Protein AF-A0AAP8N0D7-F1 (afdb_monomer_lite)

Structure (mmCIF, N/CA/C/O backbone):
data_AF-A0AAP8N0D7-F1
#
_entry.id   AF-A0AAP8N0D7-F1
#
loop_
_atom_site.group_PDB
_atom_site.id
_atom_site.type_symbol
_atom_site.label_atom_id
_atom_site.label_alt_id
_atom_site.label_comp_id
_atom_site.label_asym_id
_atom_site.label_entity_id
_atom_site.label_seq_id
_atom_site.pdbx_PDB_ins_code
_atom_site.Cartn_x
_atom_site.Cartn_y
_atom_site.Cartn_z
_atom_site.occupancy
_atom_site.B_iso_o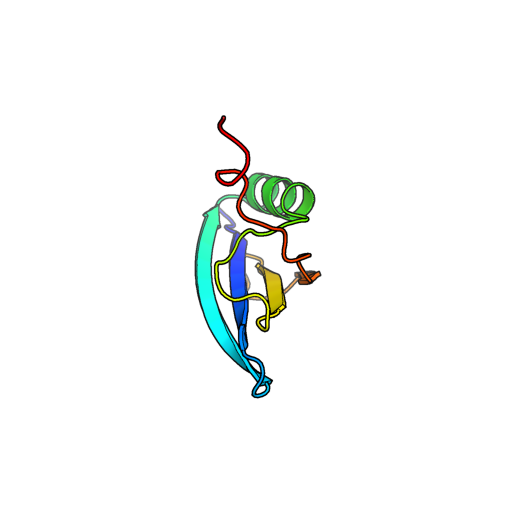r_equiv
_atom_site.auth_seq_id
_atom_site.auth_comp_id
_atom_site.auth_asym_id
_atom_site.auth_atom_id
_atom_site.pdbx_PDB_model_num
ATOM 1 N N . MET A 1 1 ? -12.155 -0.168 19.865 1.00 62.62 1 MET A N 1
ATOM 2 C CA . MET A 1 1 ? -11.177 0.665 19.140 1.00 62.62 1 MET A CA 1
ATOM 3 C C . MET A 1 1 ? -11.414 0.424 17.664 1.00 62.62 1 MET A C 1
ATOM 5 O O . MET A 1 1 ? -11.692 -0.712 17.308 1.00 62.62 1 MET A O 1
ATOM 9 N N . SER A 1 2 ? -11.426 1.473 16.847 1.00 79.06 2 SER A N 1
ATOM 10 C CA . SER A 1 2 ? -11.588 1.332 15.399 1.00 79.06 2 SER A CA 1
ATOM 11 C C . SER A 1 2 ? -10.207 1.178 14.784 1.00 79.06 2 SER A C 1
ATOM 13 O O . SER A 1 2 ? -9.383 2.080 14.907 1.00 79.06 2 SER A O 1
ATOM 15 N N . TYR A 1 3 ? -9.960 0.032 14.167 1.00 87.44 3 TYR A N 1
ATOM 16 C CA . TYR A 1 3 ? -8.706 -0.261 13.481 1.00 87.44 3 TYR A CA 1
ATOM 17 C C . TYR A 1 3 ? -8.828 0.118 12.004 1.00 87.44 3 TYR A C 1
ATOM 19 O O . TYR A 1 3 ? -9.929 0.310 11.486 1.00 87.44 3 TYR A O 1
ATOM 27 N N . SER A 1 4 ? -7.709 0.281 11.329 1.00 93.00 4 SER A N 1
ATOM 28 C CA . SER A 1 4 ? -7.619 0.406 9.883 1.00 93.00 4 SER A CA 1
ATOM 29 C C . SER A 1 4 ? -6.547 -0.551 9.397 1.00 93.00 4 SER A C 1
ATOM 31 O O . SER A 1 4 ? -5.657 -0.941 10.148 1.00 93.00 4 SER A O 1
ATOM 33 N N . THR A 1 5 ? -6.656 -0.945 8.140 1.00 93.88 5 THR A N 1
ATOM 34 C CA . THR A 1 5 ? -5.749 -1.892 7.518 1.00 93.88 5 THR A CA 1
ATOM 35 C C . THR A 1 5 ? -5.134 -1.247 6.291 1.00 93.88 5 THR A C 1
ATOM 37 O O . THR A 1 5 ? -5.834 -0.782 5.392 1.00 93.88 5 THR A O 1
ATOM 40 N N . LEU A 1 6 ? -3.813 -1.230 6.243 1.00 92.38 6 LEU A N 1
ATOM 41 C CA . LEU A 1 6 ? -3.052 -0.983 5.033 1.00 92.38 6 LEU A CA 1
ATOM 42 C C . LEU A 1 6 ? -2.832 -2.309 4.327 1.00 92.38 6 LEU A C 1
ATOM 44 O O . LEU A 1 6 ? -2.340 -3.243 4.947 1.00 92.38 6 LEU A O 1
ATOM 48 N N . VAL A 1 7 ? -3.171 -2.397 3.045 1.00 93.06 7 VAL A N 1
ATOM 49 C CA . VAL A 1 7 ? -2.966 -3.614 2.252 1.00 93.06 7 VAL A CA 1
ATOM 50 C C . VAL A 1 7 ? -2.185 -3.280 0.995 1.00 93.06 7 VAL A C 1
ATOM 52 O O . VAL A 1 7 ? -2.594 -2.426 0.205 1.00 93.06 7 VAL A O 1
ATOM 55 N N . LEU A 1 8 ? -1.073 -3.979 0.797 1.00 91.12 8 LEU A N 1
ATOM 56 C CA . LEU A 1 8 ? -0.244 -3.880 -0.392 1.00 91.12 8 LEU A CA 1
ATOM 57 C C . LEU A 1 8 ? -0.630 -4.980 -1.378 1.00 91.12 8 LEU A C 1
ATOM 59 O O . LEU A 1 8 ? -0.544 -6.169 -1.072 1.00 91.12 8 LEU A O 1
ATOM 63 N N . TYR A 1 9 ? -1.003 -4.584 -2.589 1.00 90.50 9 TYR A N 1
ATOM 64 C CA . TYR A 1 9 ? -1.231 -5.499 -3.699 1.00 90.50 9 TYR A CA 1
ATOM 65 C C . TYR A 1 9 ? -0.131 -5.356 -4.738 1.00 90.50 9 TYR A C 1
ATOM 67 O O . TYR A 1 9 ? 0.224 -4.248 -5.142 1.00 90.50 9 TYR A O 1
ATOM 75 N N . LYS A 1 10 ? 0.339 -6.497 -5.231 1.00 89.25 10 LYS A N 1
ATOM 76 C CA . LYS A 1 10 ? 1.137 -6.613 -6.446 1.00 89.25 10 LYS A CA 1
ATOM 77 C C . LYS A 1 10 ? 0.204 -6.890 -7.610 1.00 89.25 10 LYS A C 1
ATOM 79 O O . LYS A 1 10 ? -0.617 -7.798 -7.544 1.00 89.25 10 LYS A O 1
ATOM 84 N N . LYS A 1 11 ? 0.345 -6.118 -8.673 1.00 86.62 11 LYS A N 1
ATOM 85 C CA . LYS A 1 11 ? -0.240 -6.372 -9.979 1.00 86.62 11 LYS A CA 1
ATOM 86 C C . LYS A 1 11 ? 0.865 -6.885 -10.890 1.00 86.62 11 LYS A C 1
ATOM 88 O O . LYS A 1 11 ? 1.732 -6.113 -11.300 1.00 86.62 11 LYS A O 1
ATOM 93 N N . ASP A 1 12 ? 0.821 -8.171 -11.201 1.00 80.69 12 ASP A N 1
ATOM 94 C CA . ASP A 1 12 ? 1.757 -8.773 -12.148 1.00 80.69 12 ASP A CA 1
ATOM 95 C C . ASP A 1 12 ? 1.475 -8.278 -13.580 1.00 80.69 12 ASP A C 1
ATOM 97 O O . ASP A 1 12 ? 0.375 -7.800 -13.889 1.00 80.69 12 ASP A O 1
ATOM 101 N N . GLY A 1 13 ? 2.437 -8.447 -14.494 1.00 72.56 13 GLY A N 1
ATOM 102 C CA . GLY A 1 13 ? 2.324 -8.036 -15.906 1.00 72.56 13 GLY A CA 1
ATOM 103 C C . GLY A 1 13 ? 1.151 -8.660 -16.687 1.00 72.56 13 GLY A C 1
ATOM 104 O O . GLY A 1 13 ? 0.808 -8.189 -17.769 1.00 72.56 13 GLY A O 1
ATOM 105 N N . PHE A 1 14 ? 0.493 -9.679 -16.125 1.00 75.06 14 PHE A N 1
ATOM 106 C CA . PHE A 1 14 ? -0.705 -10.330 -16.674 1.00 75.06 14 PHE A CA 1
ATOM 107 C C . PHE A 1 14 ? -2.029 -9.728 -16.167 1.00 75.06 14 PHE A C 1
ATOM 109 O O . PHE A 1 14 ? -3.100 -10.165 -16.578 1.00 75.06 14 PHE A O 1
ATOM 116 N N . GLY A 1 15 ? -1.975 -8.728 -15.279 1.00 74.19 15 GLY A N 1
ATOM 117 C CA . GLY A 1 15 ? -3.152 -8.041 -14.737 1.00 74.19 15 GLY A CA 1
ATOM 118 C C . GLY A 1 15 ? -3.771 -8.679 -13.489 1.00 74.19 15 GLY A C 1
ATOM 119 O O . GLY A 1 15 ? -4.772 -8.162 -12.994 1.00 74.19 15 GLY A O 1
ATOM 120 N N . THR A 1 16 ? -3.181 -9.753 -12.963 1.00 83.88 16 THR A N 1
ATOM 121 C CA . THR A 1 16 ? -3.592 -10.396 -11.705 1.00 83.88 16 THR A CA 1
ATOM 122 C C . THR A 1 16 ? -3.140 -9.569 -10.506 1.00 83.88 16 THR A C 1
ATOM 124 O O . THR A 1 16 ? -1.992 -9.134 -10.468 1.00 83.88 16 THR A O 1
ATOM 127 N N . PHE A 1 17 ? -4.028 -9.378 -9.526 1.00 85.00 17 PHE A N 1
ATOM 128 C CA . PHE A 1 17 ? -3.708 -8.729 -8.255 1.00 85.00 17 PHE A CA 1
ATOM 129 C C . PHE A 1 17 ? -3.514 -9.773 -7.155 1.00 85.00 17 PHE A C 1
ATOM 131 O O . PHE A 1 17 ? -4.413 -10.570 -6.892 1.00 85.00 17 PHE A O 1
ATOM 138 N N . THR A 1 18 ? -2.371 -9.719 -6.481 1.00 89.06 18 THR A N 1
ATOM 139 C CA . THR A 1 18 ? -2.001 -10.625 -5.391 1.00 89.06 18 THR A CA 1
ATOM 140 C C . THR A 1 18 ? -1.651 -9.809 -4.153 1.00 89.06 18 THR A C 1
ATOM 142 O O . THR A 1 18 ? -0.885 -8.849 -4.246 1.00 89.06 18 THR A O 1
ATOM 145 N N . ILE A 1 19 ? -2.191 -10.181 -2.992 1.00 90.19 19 ILE A N 1
ATOM 146 C CA . ILE A 1 19 ? -1.834 -9.550 -1.712 1.00 90.19 19 ILE A CA 1
ATOM 147 C C . ILE A 1 19 ? -0.368 -9.867 -1.412 1.00 90.19 19 ILE A C 1
ATOM 149 O O . ILE A 1 19 ? 0.035 -11.027 -1.479 1.00 90.19 19 ILE A O 1
ATOM 153 N N . GLN A 1 20 ? 0.419 -8.837 -1.119 1.00 89.19 20 GLN A N 1
ATOM 154 C CA . GLN A 1 20 ? 1.816 -8.972 -0.704 1.00 89.19 20 GLN A CA 1
ATOM 155 C C . GLN A 1 20 ? 1.948 -8.886 0.806 1.00 89.19 20 GLN A C 1
ATOM 157 O O . GLN A 1 20 ? 2.604 -9.726 1.411 1.00 89.19 20 GLN A O 1
ATOM 162 N N . ASP A 1 21 ? 1.320 -7.872 1.396 1.00 88.81 21 ASP A N 1
ATOM 163 C CA . ASP A 1 21 ? 1.443 -7.593 2.818 1.00 88.81 21 ASP A CA 1
ATOM 164 C C . ASP A 1 21 ? 0.231 -6.811 3.330 1.00 88.81 21 ASP A C 1
ATOM 166 O O . ASP A 1 21 ? -0.505 -6.186 2.551 1.00 88.81 21 ASP A O 1
ATOM 170 N N . SER A 1 22 ? 0.029 -6.840 4.643 1.00 92.06 22 SER A N 1
ATOM 171 C CA . SER A 1 22 ? -0.989 -6.047 5.314 1.00 92.06 22 SER A CA 1
ATOM 172 C C . SER A 1 22 ? -0.585 -5.672 6.733 1.00 92.06 22 SER A C 1
ATOM 174 O O . SER A 1 22 ? -0.148 -6.525 7.502 1.00 92.06 22 SER A O 1
ATOM 176 N N . VAL A 1 23 ? -0.837 -4.421 7.106 1.00 91.81 23 VAL A N 1
ATOM 177 C CA . VAL A 1 23 ? -0.660 -3.904 8.466 1.00 91.81 23 VAL A CA 1
ATOM 178 C C . VAL A 1 23 ? -2.013 -3.482 9.014 1.00 91.81 23 VAL A C 1
ATOM 180 O O . VAL A 1 23 ? -2.759 -2.792 8.326 1.00 91.81 23 VAL A O 1
ATOM 183 N N . GLU A 1 24 ? -2.323 -3.875 10.246 1.00 93.62 24 GLU A N 1
ATOM 184 C CA . GLU A 1 24 ? -3.504 -3.412 10.975 1.00 93.62 24 GLU A CA 1
ATOM 185 C C . GLU A 1 24 ? -3.063 -2.555 12.162 1.00 93.62 24 GLU A C 1
ATOM 187 O O . GLU A 1 24 ? -2.301 -3.016 13.009 1.00 93.62 24 GLU A O 1
ATOM 192 N N . ASP A 1 25 ? -3.533 -1.310 12.214 1.00 92.69 25 ASP A N 1
ATOM 193 C CA . ASP A 1 25 ? -3.231 -0.375 13.301 1.00 92.69 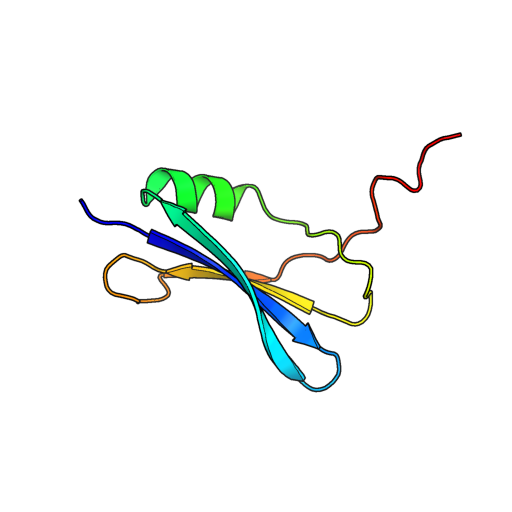25 ASP A CA 1
ATOM 194 C C . ASP A 1 25 ? -4.387 0.630 13.482 1.00 92.69 25 ASP A C 1
ATOM 196 O O . ASP A 1 25 ? -5.470 0.500 12.908 1.00 92.69 25 ASP A O 1
ATOM 200 N N . SER A 1 26 ? -4.196 1.647 14.314 1.00 92.75 26 SER A N 1
ATOM 201 C CA . SER A 1 26 ? -5.037 2.837 14.349 1.00 92.75 26 SER A CA 1
ATOM 202 C C . SER A 1 26 ? -5.059 3.562 12.996 1.00 92.75 26 SER A C 1
ATOM 204 O O . SER A 1 26 ? -4.118 3.494 12.204 1.00 92.75 26 SER A O 1
ATOM 206 N N . LEU A 1 27 ? -6.145 4.300 12.741 1.00 90.25 27 LEU A N 1
ATOM 207 C CA . LEU A 1 27 ? -6.293 5.083 11.511 1.00 90.25 27 LEU A CA 1
ATOM 208 C C . LEU A 1 27 ? -5.133 6.072 11.316 1.00 90.25 27 LEU A C 1
ATOM 210 O O . LEU A 1 27 ? -4.613 6.156 10.213 1.00 90.25 27 LEU A O 1
ATOM 214 N N . GLU A 1 28 ? -4.693 6.752 12.378 1.00 91.25 28 GLU A N 1
ATOM 215 C CA . GLU A 1 28 ? -3.605 7.739 12.316 1.00 91.25 28 GLU A CA 1
ATOM 216 C C . GLU A 1 28 ? -2.278 7.107 11.876 1.00 91.25 28 GLU A C 1
ATOM 218 O O . GLU A 1 28 ? -1.614 7.631 10.981 1.00 91.25 28 GLU A O 1
ATOM 223 N N . THR A 1 29 ? -1.909 5.951 12.443 1.00 91.19 29 THR A N 1
ATOM 224 C CA . THR A 1 29 ? -0.704 5.216 12.030 1.00 91.19 29 THR A CA 1
ATOM 225 C C . THR A 1 29 ? -0.807 4.772 10.573 1.00 91.19 29 THR A C 1
ATOM 227 O O . THR A 1 29 ? 0.140 4.941 9.803 1.00 91.19 29 THR A O 1
ATOM 230 N N . CYS A 1 30 ? -1.956 4.221 10.167 1.00 91.69 30 CYS A N 1
ATOM 231 C CA . CYS A 1 30 ? -2.145 3.777 8.792 1.00 91.69 30 CYS A CA 1
ATOM 232 C C . CYS A 1 30 ? -2.154 4.947 7.797 1.00 91.69 30 CYS A C 1
ATOM 234 O O . CYS A 1 30 ? -1.598 4.820 6.714 1.00 91.69 30 CYS A O 1
ATOM 236 N N . GLU A 1 31 ? -2.732 6.095 8.138 1.00 92.25 31 GLU A N 1
ATOM 237 C CA . GLU A 1 31 ? -2.676 7.298 7.302 1.00 92.25 31 GLU A CA 1
ATOM 238 C C . GLU A 1 31 ? -1.250 7.844 7.195 1.00 92.25 31 GLU A C 1
ATOM 240 O O . GLU A 1 31 ? -0.821 8.211 6.103 1.00 92.25 31 GLU A O 1
ATOM 245 N N . ALA A 1 32 ? -0.484 7.852 8.289 1.00 91.56 32 ALA A N 1
ATOM 246 C CA . ALA A 1 32 ? 0.915 8.273 8.274 1.00 91.56 32 ALA A CA 1
ATOM 247 C C . ALA A 1 32 ? 1.767 7.374 7.361 1.00 91.56 32 ALA A C 1
ATOM 249 O O . ALA A 1 32 ? 2.434 7.876 6.458 1.00 91.56 32 ALA A O 1
ATOM 250 N N . LEU A 1 33 ? 1.679 6.050 7.532 1.00 90.88 33 LEU A N 1
ATOM 251 C CA . LEU A 1 33 ? 2.372 5.075 6.681 1.00 90.88 33 LEU A CA 1
ATOM 252 C C . LEU A 1 33 ? 1.905 5.158 5.222 1.00 90.88 33 LEU A C 1
ATOM 254 O O . LEU A 1 33 ? 2.725 5.096 4.304 1.00 90.88 33 LEU A O 1
ATOM 258 N N . PHE A 1 34 ? 0.597 5.328 5.001 1.00 91.25 34 PHE A N 1
ATOM 259 C CA . PHE A 1 34 ? 0.034 5.522 3.670 1.00 91.25 34 PHE A CA 1
ATOM 260 C C . PHE A 1 34 ? 0.582 6.784 3.020 1.00 91.25 34 PHE A C 1
ATOM 262 O O . PHE A 1 34 ? 0.830 6.756 1.829 1.00 91.25 34 PHE A O 1
ATOM 269 N N . ASN A 1 35 ? 0.783 7.880 3.745 1.00 90.25 35 ASN A N 1
ATOM 270 C CA . ASN A 1 35 ? 1.323 9.105 3.159 1.00 90.25 35 ASN A CA 1
ATOM 271 C C . ASN A 1 35 ? 2.830 9.003 2.890 1.00 90.25 35 ASN A C 1
ATOM 273 O O . ASN A 1 35 ? 3.274 9.472 1.852 1.00 90.25 35 ASN A O 1
ATOM 277 N N . ASP A 1 36 ? 3.593 8.326 3.750 1.00 88.88 36 ASP A N 1
ATOM 278 C CA . ASP A 1 36 ? 5.054 8.198 3.617 1.00 88.88 36 ASP A CA 1
ATOM 279 C C . ASP A 1 36 ? 5.486 7.213 2.509 1.00 88.88 36 ASP A C 1
ATOM 281 O O . ASP A 1 36 ? 6.496 7.393 1.829 1.00 88.88 36 ASP A O 1
ATOM 285 N N . SER A 1 37 ? 4.689 6.167 2.268 1.00 84.44 37 SER A N 1
ATOM 286 C CA . SER A 1 37 ? 5.077 5.050 1.395 1.00 84.44 37 SER A CA 1
ATOM 287 C C . SER A 1 37 ? 4.879 5.353 -0.096 1.00 84.44 37 SER A C 1
ATOM 289 O O . SER A 1 37 ? 3.997 4.765 -0.698 1.00 84.44 37 SER A O 1
ATOM 291 N N . ASP A 1 38 ? 5.563 6.318 -0.716 1.00 81.75 38 ASP A N 1
ATOM 292 C CA . ASP A 1 38 ? 5.362 6.655 -2.152 1.00 81.75 38 ASP A CA 1
ATOM 293 C C . ASP A 1 38 ? 6.104 5.739 -3.132 1.00 81.75 38 ASP A C 1
ATOM 295 O O . ASP A 1 38 ? 5.735 5.595 -4.306 1.00 81.75 38 ASP A O 1
ATOM 299 N N . THR A 1 39 ? 7.156 5.099 -2.639 1.00 81.12 39 THR A N 1
ATOM 300 C CA . THR A 1 39 ? 7.977 4.172 -3.407 1.00 81.12 39 THR A CA 1
ATOM 301 C C . THR A 1 39 ? 7.965 2.810 -2.744 1.00 81.12 39 THR A C 1
ATOM 303 O O . THR A 1 39 ? 7.861 2.694 -1.524 1.00 81.12 39 THR A O 1
ATOM 306 N N . CYS A 1 40 ? 8.066 1.767 -3.555 1.00 77.69 40 CYS A N 1
ATOM 307 C CA . CYS A 1 40 ? 8.329 0.428 -3.060 1.00 77.69 40 CYS A CA 1
ATOM 308 C C . CYS A 1 40 ? 9.495 -0.161 -3.832 1.00 77.69 40 CYS A C 1
ATOM 310 O O . CYS A 1 40 ? 9.578 -0.040 -5.059 1.00 77.69 40 CYS A O 1
ATOM 312 N N . TRP A 1 41 ? 10.370 -0.842 -3.107 1.00 73.50 41 TRP A N 1
ATOM 313 C CA . TRP A 1 41 ? 11.370 -1.674 -3.734 1.00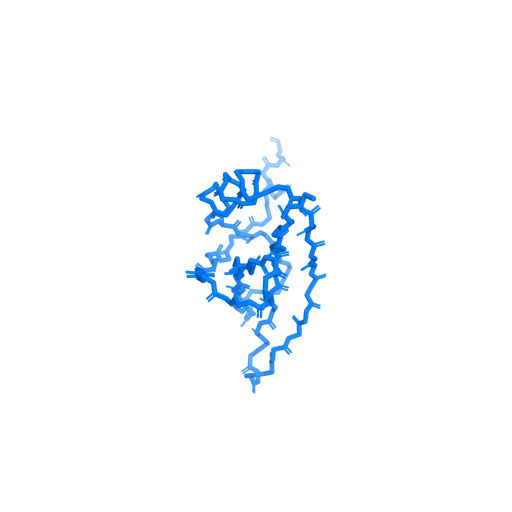 73.50 41 TRP A CA 1
ATOM 314 C C . TRP A 1 41 ? 10.817 -3.086 -3.954 1.00 73.50 41 TRP A C 1
ATOM 316 O O . TRP A 1 41 ? 10.231 -3.675 -3.047 1.00 73.50 41 TRP A O 1
ATOM 326 N N . HIS A 1 42 ? 11.018 -3.625 -5.156 1.00 75.69 42 HIS A N 1
ATOM 327 C CA . HIS A 1 42 ? 10.761 -5.027 -5.462 1.00 75.69 42 HIS A CA 1
ATOM 328 C C . HIS A 1 42 ? 11.697 -5.499 -6.581 1.00 75.69 42 HIS A C 1
ATOM 330 O O . HIS A 1 42 ? 11.975 -4.751 -7.516 1.00 75.69 42 HIS A O 1
ATOM 336 N N . ASP A 1 43 ? 12.133 -6.759 -6.53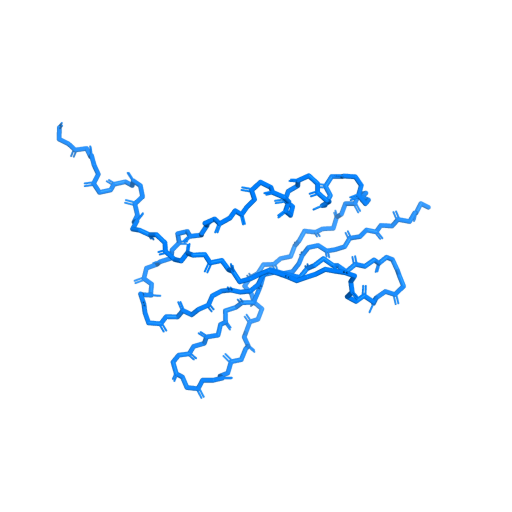6 1.00 68.19 43 ASP A N 1
ATOM 337 C CA . ASP A 1 43 ? 13.013 -7.361 -7.555 1.00 68.19 43 ASP A CA 1
ATOM 338 C C . ASP A 1 43 ? 12.365 -7.503 -8.945 1.00 68.19 43 ASP A C 1
ATOM 340 O O . ASP A 1 43 ? 13.037 -7.765 -9.941 1.00 68.19 43 ASP A O 1
ATOM 344 N N . ASP A 1 44 ? 11.048 -7.323 -9.032 1.00 71.06 44 ASP A N 1
ATOM 345 C CA . ASP A 1 44 ? 10.266 -7.581 -10.237 1.00 71.06 44 ASP A CA 1
ATOM 346 C C . ASP A 1 44 ? 9.817 -6.258 -10.853 1.00 71.06 44 ASP A C 1
ATOM 348 O O . ASP A 1 44 ? 8.779 -5.697 -10.502 1.00 71.06 44 ASP A O 1
ATOM 352 N N . VAL A 1 45 ? 10.638 -5.758 -11.775 1.00 63.97 45 VAL A N 1
ATOM 353 C CA . VAL A 1 45 ? 10.484 -4.438 -12.405 1.00 63.97 45 VAL A CA 1
ATOM 354 C C . VAL A 1 45 ? 9.258 -4.343 -13.322 1.00 63.97 45 VAL A C 1
ATOM 356 O O . VAL A 1 45 ? 8.854 -3.241 -13.684 1.00 63.97 45 VAL A O 1
ATOM 359 N N . GLN A 1 46 ? 8.668 -5.475 -13.728 1.00 71.44 46 GLN A N 1
ATOM 360 C CA . GLN A 1 46 ? 7.458 -5.484 -14.562 1.00 71.44 46 GLN A CA 1
ATOM 361 C C . GLN A 1 46 ? 6.170 -5.400 -13.743 1.00 71.44 46 GLN A C 1
ATOM 363 O O . GLN A 1 46 ? 5.089 -5.198 -14.302 1.00 71.44 46 GLN A O 1
ATOM 368 N N . SER A 1 47 ? 6.277 -5.545 -12.427 1.00 76.19 47 SER A N 1
ATOM 369 C CA . SER A 1 47 ? 5.131 -5.551 -11.537 1.00 76.19 47 SER A CA 1
ATOM 370 C C . SER A 1 47 ? 4.809 -4.153 -11.028 1.00 76.19 47 SER A C 1
ATOM 372 O O . SER A 1 47 ? 5.685 -3.348 -10.727 1.00 76.19 47 SER A O 1
ATOM 374 N N . SER A 1 48 ? 3.516 -3.846 -10.953 1.00 82.81 48 SER A N 1
ATOM 375 C CA . SER A 1 48 ? 3.010 -2.591 -10.391 1.00 82.81 48 SER A CA 1
ATOM 376 C C . SER A 1 48 ? 2.465 -2.838 -8.995 1.00 82.81 48 SER A C 1
ATOM 378 O O . SER A 1 48 ? 1.845 -3.868 -8.757 1.00 82.81 48 SER A O 1
ATOM 380 N N . PHE A 1 49 ? 2.630 -1.891 -8.080 1.00 88.19 49 PHE A N 1
ATOM 381 C CA . PHE A 1 49 ? 2.168 -2.048 -6.703 1.00 88.19 49 PHE A CA 1
ATOM 382 C C . PHE A 1 49 ? 1.116 -1.001 -6.373 1.00 88.19 49 PHE A C 1
ATOM 384 O O . PHE A 1 49 ? 1.217 0.151 -6.795 1.00 88.19 49 PHE A O 1
ATOM 391 N N . VAL A 1 50 ? 0.085 -1.405 -5.639 1.00 90.44 50 VAL A N 1
ATOM 392 C CA . VAL A 1 50 ? -0.989 -0.517 -5.191 1.00 90.44 50 VAL A CA 1
ATOM 393 C C . VAL A 1 50 ? -1.186 -0.715 -3.700 1.00 90.44 50 VAL A C 1
ATOM 395 O O . VAL A 1 50 ? -1.397 -1.835 -3.238 1.00 90.44 50 VAL A O 1
ATOM 398 N N . LEU A 1 51 ? -1.127 0.383 -2.961 1.00 9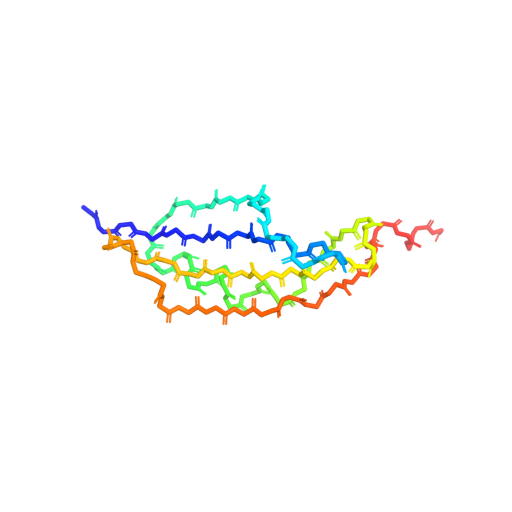3.00 51 LEU A N 1
ATOM 399 C CA . LEU A 1 51 ? -1.383 0.428 -1.534 1.00 93.00 51 LEU A CA 1
ATOM 400 C C . LEU A 1 51 ? -2.823 0.889 -1.307 1.00 93.00 51 LEU A C 1
ATOM 402 O O . LEU A 1 51 ? -3.231 1.917 -1.848 1.00 93.00 51 LEU A O 1
ATOM 406 N N . TYR A 1 52 ? -3.589 0.144 -0.516 1.00 93.56 52 TYR A N 1
ATOM 407 C CA . TYR A 1 52 ? -4.950 0.497 -0.119 1.00 93.56 52 TYR A CA 1
ATOM 408 C C . TYR A 1 52 ? -5.006 0.775 1.373 1.00 93.56 52 TYR A C 1
ATOM 410 O O . TYR A 1 52 ? -4.508 -0.014 2.171 1.00 93.56 52 TYR A O 1
ATOM 418 N N . LEU A 1 53 ? -5.672 1.864 1.737 1.00 94.44 53 LEU A N 1
ATOM 419 C CA . LEU A 1 53 ? -6.056 2.166 3.104 1.00 94.44 53 LEU A CA 1
ATOM 420 C C . LEU A 1 53 ? -7.524 1.782 3.291 1.00 94.44 53 LEU A C 1
ATOM 422 O O . LEU A 1 53 ? -8.416 2.323 2.630 1.00 94.44 53 LEU A O 1
ATOM 426 N N . ILE A 1 54 ? -7.765 0.837 4.189 1.00 95.00 54 ILE A N 1
ATOM 427 C CA . ILE A 1 54 ? -9.070 0.260 4.492 1.00 95.00 54 ILE A CA 1
ATOM 428 C C . ILE A 1 54 ? -9.432 0.643 5.923 1.00 95.00 54 ILE A C 1
ATOM 430 O O . ILE A 1 54 ? -8.629 0.479 6.833 1.00 95.00 54 ILE A O 1
ATOM 434 N N . ASN A 1 55 ? -10.635 1.156 6.151 1.00 92.38 55 ASN A N 1
ATOM 435 C CA . ASN A 1 55 ? -11.087 1.475 7.506 1.00 92.38 55 ASN A CA 1
ATOM 436 C C . ASN A 1 55 ? -11.672 0.246 8.233 1.00 92.38 55 ASN A C 1
ATOM 438 O O . ASN A 1 55 ? -11.949 -0.782 7.622 1.00 92.38 55 ASN A O 1
ATOM 442 N N . SER A 1 56 ? -11.971 0.391 9.526 1.00 89.88 56 SER A N 1
ATOM 443 C CA . SER A 1 56 ? -12.616 -0.643 10.370 1.00 89.88 56 SER A CA 1
ATOM 444 C C . SER A 1 56 ? -13.907 -1.255 9.818 1.00 89.88 56 SER A C 1
ATOM 446 O O . SER A 1 56 ? -14.279 -2.354 10.217 1.00 89.88 56 SER A O 1
ATOM 448 N N . ASN A 1 57 ? -14.599 -0.572 8.904 1.00 90.88 57 ASN A N 1
ATOM 449 C CA . ASN A 1 57 ? -15.806 -1.085 8.254 1.00 90.88 57 ASN A CA 1
ATOM 450 C C . ASN A 1 57 ? -15.495 -1.859 6.962 1.00 90.88 57 ASN A C 1
ATOM 452 O O . ASN A 1 57 ? -16.392 -2.080 6.147 1.00 90.88 57 ASN A O 1
ATOM 456 N N . ASN A 1 58 ? -14.230 -2.225 6.752 1.00 88.06 58 ASN A N 1
ATOM 457 C CA . ASN A 1 58 ? -13.717 -2.900 5.569 1.00 88.06 58 ASN A CA 1
ATOM 458 C C . ASN A 1 58 ? -13.977 -2.128 4.261 1.00 88.06 58 ASN A C 1
ATOM 460 O O . ASN A 1 58 ? -14.197 -2.716 3.201 1.00 88.06 58 ASN A O 1
ATOM 464 N N . ARG A 1 59 ? -13.999 -0.789 4.334 1.00 91.50 59 ARG A N 1
ATOM 465 C CA . ARG A 1 59 ? -14.144 0.083 3.164 1.00 91.50 59 ARG A CA 1
ATOM 466 C C . ARG A 1 59 ? -12.804 0.697 2.810 1.00 91.50 59 ARG A C 1
ATOM 468 O O . ARG A 1 59 ? -12.167 1.313 3.663 1.00 91.50 59 ARG A O 1
ATOM 475 N N . VAL A 1 60 ? -12.429 0.580 1.540 1.00 92.50 60 VAL A N 1
ATOM 476 C CA . VAL A 1 60 ? -11.318 1.343 0.968 1.00 92.50 60 VAL A CA 1
ATOM 477 C C . VAL A 1 60 ? -11.664 2.827 1.058 1.00 92.50 60 VAL A C 1
ATOM 479 O O . VAL A 1 60 ? -12.686 3.257 0.522 1.00 92.50 60 VAL A O 1
ATOM 482 N N . ILE A 1 61 ? -10.826 3.592 1.748 1.00 93.62 61 ILE A N 1
ATOM 483 C CA . ILE A 1 61 ? -10.966 5.047 1.888 1.00 93.62 61 ILE A CA 1
ATOM 484 C C . ILE A 1 61 ? -9.913 5.809 1.084 1.00 93.62 61 ILE A C 1
ATOM 486 O O . ILE A 1 61 ? -10.180 6.924 0.647 1.00 93.62 61 ILE A O 1
ATOM 490 N N . ALA A 1 62 ? -8.756 5.195 0.831 1.00 92.69 62 ALA A N 1
ATOM 491 C CA . ALA A 1 62 ? -7.736 5.734 -0.056 1.00 92.69 62 ALA A CA 1
ATOM 492 C C . ALA A 1 62 ? -6.984 4.604 -0.763 1.00 92.69 62 ALA A C 1
ATOM 494 O O . ALA A 1 62 ? -6.894 3.478 -0.270 1.00 92.69 62 ALA A O 1
ATOM 495 N N . SER A 1 63 ? -6.435 4.914 -1.931 1.00 92.75 63 SER A N 1
ATOM 496 C CA . SER A 1 63 ? -5.562 4.016 -2.677 1.00 92.75 63 SER A CA 1
ATOM 497 C C . SER A 1 63 ? -4.499 4.822 -3.393 1.00 92.75 63 SER A C 1
ATOM 499 O O . SER A 1 63 ? -4.816 5.883 -3.936 1.00 92.75 63 SER A O 1
ATOM 501 N N . LYS A 1 64 ? -3.274 4.312 -3.454 1.00 91.75 64 LYS A N 1
ATOM 502 C CA . LYS A 1 64 ? -2.218 4.923 -4.257 1.00 91.75 64 LYS A CA 1
ATOM 503 C C . LYS A 1 64 ? -1.381 3.877 -4.967 1.00 91.75 64 LYS A C 1
ATOM 505 O O . LYS A 1 64 ? -1.103 2.811 -4.424 1.00 91.75 64 LYS A O 1
ATOM 510 N N . GLN A 1 65 ? -0.999 4.188 -6.200 1.00 88.94 65 GLN A N 1
ATOM 511 C CA . GLN A 1 65 ? -0.051 3.379 -6.948 1.00 88.94 65 GLN A CA 1
ATOM 512 C C . GLN A 1 65 ? 1.359 3.755 -6.502 1.00 88.94 65 GLN A C 1
ATOM 514 O O . GLN A 1 65 ? 1.709 4.933 -6.486 1.00 88.94 65 GLN A O 1
ATOM 519 N N . LEU A 1 66 ? 2.147 2.754 -6.132 1.00 87.38 66 LEU A N 1
ATOM 520 C CA . LEU A 1 66 ? 3.524 2.952 -5.713 1.00 87.38 66 LEU A CA 1
ATOM 521 C C . LEU A 1 66 ? 4.430 3.002 -6.933 1.00 87.38 66 LEU A C 1
ATOM 523 O O . LEU A 1 66 ? 4.254 2.249 -7.898 1.00 87.38 66 LEU A O 1
ATOM 527 N N . THR A 1 67 ? 5.423 3.882 -6.872 1.00 83.12 67 THR A N 1
ATOM 528 C CA . THR A 1 67 ? 6.484 3.903 -7.875 1.00 83.12 67 THR A CA 1
ATOM 529 C C . THR A 1 67 ? 7.492 2.816 -7.525 1.00 83.12 67 THR A C 1
ATOM 531 O O . THR A 1 67 ? 8.096 2.851 -6.452 1.00 83.12 67 THR A O 1
ATOM 534 N N . ALA A 1 68 ? 7.670 1.847 -8.423 1.00 76.25 68 ALA A N 1
ATOM 535 C CA . ALA A 1 68 ? 8.717 0.846 -8.275 1.00 76.25 68 ALA A CA 1
ATOM 536 C C . ALA A 1 68 ? 10.085 1.525 -8.428 1.00 76.25 68 ALA A C 1
ATOM 538 O O . ALA A 1 68 ? 10.362 2.160 -9.449 1.00 76.25 68 ALA A O 1
ATOM 539 N N . THR A 1 69 ? 10.933 1.407 -7.411 1.00 72.12 69 THR A N 1
ATOM 540 C CA . THR A 1 69 ? 12.303 1.932 -7.428 1.00 72.12 69 THR A CA 1
ATOM 541 C C . THR A 1 69 ? 13.320 0.797 -7.423 1.00 72.12 69 THR A C 1
ATOM 543 O O . THR A 1 69 ? 13.006 -0.351 -7.107 1.00 72.12 69 THR A O 1
ATOM 546 N N . GLN A 1 70 ? 14.554 1.100 -7.835 1.00 65.69 70 GLN A N 1
ATOM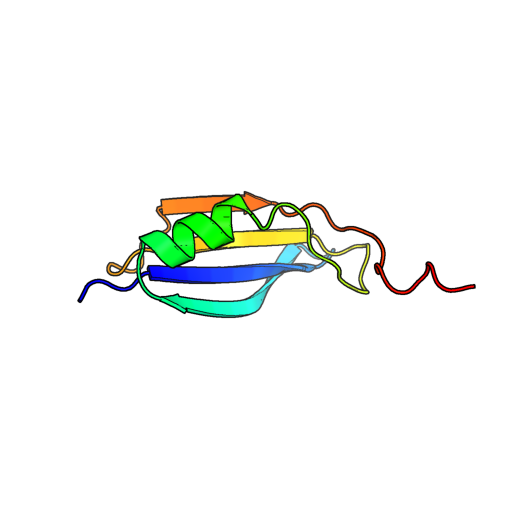 547 C CA . GLN A 1 70 ? 15.655 0.137 -7.787 1.00 65.69 70 GLN A CA 1
ATOM 548 C C . GLN A 1 70 ? 16.051 -0.162 -6.338 1.00 65.69 70 GLN A C 1
ATOM 550 O O . GLN A 1 70 ? 15.868 0.675 -5.455 1.00 65.69 70 GLN A O 1
ATOM 555 N N . ASN A 1 71 ? 16.614 -1.350 -6.112 1.00 63.62 71 ASN A N 1
ATOM 556 C CA . ASN A 1 71 ? 17.047 -1.780 -4.786 1.00 63.62 71 ASN A CA 1
ATOM 557 C C . ASN A 1 71 ? 18.024 -0.774 -4.167 1.00 63.62 71 ASN A C 1
ATOM 559 O O . ASN A 1 71 ? 19.090 -0.561 -4.757 1.00 63.62 71 ASN A O 1
ATOM 563 N N . PRO A 1 72 ? 17.727 -0.188 -2.990 1.00 61.66 72 PRO A N 1
ATOM 564 C CA . PRO A 1 72 ? 18.653 0.738 -2.345 1.00 61.66 72 PRO A CA 1
ATOM 565 C C . PRO A 1 72 ? 20.014 0.100 -2.012 1.00 61.66 72 PRO A C 1
ATOM 567 O O . PRO A 1 72 ? 20.997 0.820 -1.866 1.00 61.66 72 PRO A O 1
ATOM 570 N N . THR A 1 73 ? 20.128 -1.234 -1.952 1.00 59.47 73 THR A N 1
ATOM 571 C CA . THR A 1 73 ? 21.403 -1.931 -1.689 1.00 59.47 73 THR A CA 1
ATOM 572 C C . THR A 1 73 ? 22.347 -2.053 -2.890 1.00 59.47 73 THR A C 1
ATOM 574 O O . THR A 1 73 ? 23.471 -2.517 -2.711 1.00 59.47 73 THR A O 1
ATOM 577 N N . VAL A 1 74 ? 21.976 -1.597 -4.094 1.00 52.31 74 VAL A N 1
ATOM 578 C CA . VAL A 1 74 ? 22.864 -1.637 -5.285 1.00 52.31 74 VAL A CA 1
ATOM 579 C C . VAL A 1 74 ? 23.845 -0.441 -5.320 1.00 52.31 74 VAL A C 1
ATOM 581 O O . VAL A 1 74 ? 24.491 -0.174 -6.328 1.00 52.31 74 VAL A O 1
ATOM 584 N N . GLY A 1 75 ? 24.001 0.274 -4.200 1.00 44.66 75 GLY A N 1
ATOM 585 C CA . GLY A 1 75 ? 24.850 1.464 -4.070 1.00 44.66 75 GLY A CA 1
ATOM 586 C C . GLY A 1 75 ? 26.031 1.366 -3.097 1.00 44.66 75 GLY A C 1
ATOM 587 O O . GLY A 1 75 ? 26.545 2.411 -2.714 1.00 44.66 75 GLY A O 1
ATOM 588 N N . TYR A 1 76 ? 26.465 0.172 -2.677 1.00 40.16 76 TYR A N 1
ATOM 589 C CA . TYR A 1 76 ? 27.722 0.021 -1.928 1.00 40.16 76 TYR A CA 1
ATOM 590 C C . TYR A 1 76 ? 28.870 -0.403 -2.856 1.00 40.16 76 TYR A C 1
ATOM 592 O O . TYR A 1 76 ? 28.969 -1.570 -3.234 1.00 40.16 76 TYR A O 1
ATOM 600 N N . PHE A 1 77 ? 29.748 0.555 -3.162 1.00 41.69 77 PHE A N 1
ATOM 601 C CA . PHE A 1 77 ? 31.194 0.354 -3.279 1.00 41.69 77 PHE A CA 1
ATOM 602 C C . PHE A 1 77 ? 31.888 1.383 -2.388 1.00 41.69 77 PHE A C 1
ATOM 604 O O . PHE A 1 77 ? 31.457 2.558 -2.420 1.00 41.69 77 PHE A O 1
#

Radius of gyration: 13.74 Å; chains: 1; bounding box: 47×20×36 Å

pLDDT: mean 82.8, std 12.9, range [40.16, 95.0]

Foldseek 3Di:
DKKKKKWKWKQALVRDTDTDDMDIGHPVVLVVCVVPQQADEDPHQRIKMKIFIAISVRDTPDMDTHHYDYDPVVPDD

Secondary structure (DSSP, 8-state):
--EEEEEEEEE-TTS-EEEEEEEEEEHHHHHHHHHH--EEE-S-TT-EEEEEEEETTS-EEEEEEEEEE--GGGG--

Sequence (77 aa):
MSYSTLVLYKKDGFGTFTIQDSVEDSLETCEALFNDSDTCWHDDVQSSFVLYLINSNNRVIASKQLTATQNPTVGYF

Organism: NCBI:txid553239